Protein AF-A0A6B2LQF4-F1 (afdb_monomer_lite)

Secondary structure (DSSP, 8-state):
--SEEEEEETTEEEEEEEEE--SSSTTTT--EEEEEE--TTTTSSPPEEEE-S----TTEETTEE--STTS---SSSS-S--TT--HHHHHHHHHHHHHSSEEE-TTS-EEES--S-STT--

Sequence (122 aa):
MSTVTAQPLKDNLFEWHCNIRPQYGPYSGTILHVILEFPGDYPHNPPRLNLKTTIPHPNVFDSWICLDMIKPTNMGDYSGWTPAYSVHSILLQLQSFLFTENVPQYGGATKKAHQGDLSYVI

pLDDT: mean 87.4, std 11.54, range [50.19, 98.5]

Foldseek 3Di:
DDQKDWDADPVGNQKIWMWGAAPDAPCHPFIKIKIWGHDPPPPQAATDIFTPQDAQFPQDDHRDGPAFQRADPPDPDPTYHDSPDDPVNVSVVVNCQLGDQWHADPPGHTDGSHDDDCPRRD

Radius of gyration: 14.63 Å; chains: 1; bounding box: 37×36×35 Å

Structure (mmCIF, N/CA/C/O backbone):
data_AF-A0A6B2LQF4-F1
#
_entry.id   AF-A0A6B2LQF4-F1
#
loop_
_atom_site.group_PDB
_atom_site.id
_atom_site.type_symbol
_atom_site.label_atom_id
_atom_site.label_alt_id
_atom_site.label_comp_id
_atom_site.label_asym_id
_atom_site.label_entity_id
_atom_site.label_seq_id
_atom_site.pdbx_PDB_ins_code
_atom_site.Cartn_x
_atom_site.Cartn_y
_atom_site.Cartn_z
_atom_site.occupancy
_atom_site.B_iso_or_equiv
_atom_site.auth_seq_id
_atom_site.auth_comp_id
_atom_site.auth_asym_id
_atom_site.auth_atom_id
_atom_site.pdbx_PDB_model_num
ATOM 1 N N . MET A 1 1 ? -0.681 -18.517 9.264 1.00 56.53 1 MET A N 1
ATOM 2 C CA . MET A 1 1 ? -1.333 -18.286 7.954 1.00 56.53 1 MET A CA 1
ATOM 3 C C . MET A 1 1 ? -0.946 -16.899 7.465 1.00 56.53 1 MET A C 1
ATOM 5 O O . MET A 1 1 ? -0.809 -16.023 8.308 1.00 56.53 1 MET A O 1
ATOM 9 N N . SER A 1 2 ? -0.737 -16.694 6.160 1.00 74.81 2 SER A N 1
ATOM 10 C CA . SER A 1 2 ? -0.400 -15.360 5.637 1.00 74.81 2 SER A CA 1
ATOM 11 C C . SER A 1 2 ? -1.600 -14.417 5.754 1.00 74.81 2 SER A C 1
ATOM 13 O O . SER A 1 2 ? -2.712 -14.792 5.378 1.00 74.81 2 SER A O 1
ATOM 15 N N . THR A 1 3 ? -1.387 -13.208 6.271 1.00 91.25 3 THR A N 1
ATOM 16 C CA . THR A 1 3 ? -2.439 -12.184 6.422 1.00 91.25 3 THR A CA 1
ATOM 17 C C . THR A 1 3 ? -2.539 -11.248 5.228 1.00 91.25 3 THR A C 1
ATOM 19 O O . THR A 1 3 ? -3.469 -10.451 5.144 1.00 91.25 3 THR A O 1
ATOM 22 N N . VAL A 1 4 ? -1.605 -11.378 4.287 1.00 96.31 4 VAL A N 1
ATOM 23 C CA . VAL A 1 4 ? -1.618 -10.699 2.995 1.00 96.31 4 VAL A CA 1
ATOM 24 C C . VAL A 1 4 ? -1.375 -11.708 1.876 1.00 96.31 4 VAL A C 1
ATOM 26 O O . VAL A 1 4 ? -0.618 -12.668 2.040 1.00 96.31 4 VAL A O 1
ATOM 29 N N . THR A 1 5 ? -2.022 -11.509 0.736 1.00 97.00 5 THR A N 1
ATOM 30 C CA . THR A 1 5 ? -1.806 -12.297 -0.487 1.00 97.00 5 THR A CA 1
ATOM 31 C C . THR A 1 5 ? -1.811 -11.358 -1.681 1.00 97.00 5 THR A C 1
ATOM 33 O O . THR A 1 5 ? -2.490 -10.336 -1.635 1.00 97.00 5 THR A O 1
ATOM 36 N N . ALA A 1 6 ? -1.050 -11.687 -2.719 1.00 97.75 6 ALA A N 1
ATOM 37 C CA . ALA A 1 6 ? -0.952 -10.900 -3.940 1.00 97.75 6 ALA A CA 1
ATOM 38 C C . ALA A 1 6 ? -0.729 -11.844 -5.118 1.00 97.75 6 ALA A C 1
ATOM 40 O O . ALA A 1 6 ? 0.087 -12.763 -5.002 1.00 97.75 6 ALA A O 1
ATOM 41 N N . GLN A 1 7 ? -1.428 -11.626 -6.226 1.00 97.94 7 GLN A N 1
ATOM 42 C CA . GLN A 1 7 ? -1.208 -12.364 -7.467 1.00 97.94 7 GLN A CA 1
ATOM 43 C C . GLN A 1 7 ? -1.377 -11.439 -8.677 1.00 97.94 7 GLN A C 1
ATOM 45 O O . GLN A 1 7 ? -2.335 -10.663 -8.696 1.00 97.94 7 GLN A O 1
ATOM 50 N N . PRO A 1 8 ? -0.489 -11.511 -9.687 1.00 98.06 8 PRO A N 1
ATOM 51 C CA . PRO A 1 8 ? -0.723 -10.844 -10.961 1.00 98.06 8 PRO A CA 1
ATOM 52 C C . PRO A 1 8 ? -1.942 -11.441 -11.666 1.00 98.06 8 PRO A C 1
ATOM 54 O O . PRO A 1 8 ? -2.236 -12.634 -11.516 1.00 98.06 8 PRO A O 1
ATOM 57 N N . LEU A 1 9 ? -2.613 -10.643 -12.494 1.00 96.50 9 LEU A N 1
ATOM 58 C CA . LEU A 1 9 ? -3.538 -11.188 -13.477 1.00 96.50 9 LEU A CA 1
ATOM 59 C C . LEU A 1 9 ? -2.793 -12.130 -14.425 1.00 96.50 9 LEU A C 1
ATOM 61 O O . LEU A 1 9 ? -1.658 -11.875 -14.828 1.00 96.50 9 LEU A O 1
ATOM 65 N N . LYS A 1 10 ? -3.473 -13.207 -14.829 1.00 96.38 10 LYS A N 1
ATOM 66 C CA . LYS A 1 10 ? -2.919 -14.226 -15.730 1.00 96.38 10 LYS A CA 1
ATOM 67 C C . LYS A 1 10 ? -2.368 -13.623 -17.027 1.00 96.38 10 LYS A C 1
ATOM 69 O O . LYS A 1 10 ? -1.309 -14.039 -17.486 1.00 96.38 10 LYS A O 1
ATOM 74 N N . ASP A 1 11 ? -3.077 -12.633 -17.565 1.00 97.06 11 ASP A N 1
ATOM 75 C CA . ASP A 1 11 ? -2.793 -12.029 -18.868 1.00 97.06 11 ASP A CA 1
ATOM 76 C C . ASP A 1 11 ? -2.216 -10.602 -18.749 1.00 97.06 11 ASP A C 1
ATOM 78 O O . ASP A 1 11 ? -1.973 -9.947 -19.761 1.00 97.06 11 ASP A O 1
ATOM 82 N N . ASN A 1 12 ? -1.978 -10.107 -17.524 1.00 97.12 12 ASN A N 1
ATOM 83 C CA . ASN A 1 12 ? -1.414 -8.778 -17.278 1.00 97.12 12 ASN A CA 1
ATOM 84 C C . ASN A 1 12 ? -0.533 -8.758 -16.014 1.00 97.12 12 ASN A C 1
ATOM 86 O O . ASN A 1 12 ? -1.017 -8.583 -14.897 1.00 97.12 12 ASN A O 1
ATOM 90 N N . LEU A 1 13 ? 0.787 -8.868 -16.196 1.00 96.75 13 LEU A N 1
ATOM 91 C CA . LEU A 1 13 ? 1.762 -8.809 -15.096 1.00 96.75 13 LEU A CA 1
ATOM 92 C C . LEU A 1 13 ? 1.859 -7.432 -14.419 1.00 96.75 13 LEU A C 1
ATOM 94 O O . LEU A 1 13 ? 2.439 -7.340 -13.337 1.00 96.75 13 LEU A O 1
ATOM 98 N N . PHE A 1 14 ? 1.310 -6.381 -15.032 1.00 97.81 14 PHE A N 1
ATOM 99 C CA . PHE A 1 14 ? 1.296 -5.025 -14.483 1.00 97.81 14 PHE A CA 1
ATOM 100 C C . PHE A 1 14 ? 0.057 -4.740 -13.626 1.00 97.81 14 PHE A C 1
ATOM 102 O O . PHE A 1 14 ? -0.077 -3.636 -13.114 1.00 97.81 14 PHE A O 1
ATOM 109 N N . GLU A 1 15 ? -0.831 -5.712 -13.419 1.00 98.38 15 GLU A N 1
ATOM 110 C CA . GLU A 1 15 ? -1.987 -5.573 -12.531 1.00 98.38 15 GLU A CA 1
ATOM 111 C C . GLU A 1 15 ? -2.025 -6.732 -11.538 1.00 98.38 15 GLU A C 1
ATOM 113 O O . GLU A 1 15 ? -2.108 -7.896 -11.930 1.00 98.38 15 GLU A O 1
ATOM 118 N N . TRP A 1 16 ? -1.932 -6.426 -10.244 1.00 98.50 16 TRP A N 1
ATOM 119 C CA . TRP A 1 16 ? -1.923 -7.428 -9.179 1.00 98.50 16 TRP A CA 1
ATOM 120 C C . TRP A 1 16 ? -3.120 -7.257 -8.258 1.00 98.50 16 TRP A C 1
ATOM 122 O O . TRP A 1 16 ? -3.344 -6.184 -7.698 1.00 98.50 16 TRP A O 1
ATOM 132 N N . HIS A 1 17 ? -3.845 -8.351 -8.047 1.00 98.25 17 HIS A N 1
ATOM 133 C CA . HIS A 1 17 ? -4.966 -8.433 -7.119 1.00 98.25 17 HIS A CA 1
ATOM 134 C C . HIS A 1 17 ? -4.442 -8.908 -5.769 1.00 98.25 17 HIS A C 1
ATOM 136 O O . HIS A 1 17 ? -3.778 -9.946 -5.660 1.00 98.25 17 HIS A O 1
ATOM 142 N N . CYS A 1 18 ? -4.708 -8.117 -4.738 1.00 98.12 18 CYS A N 1
ATOM 143 C CA . CYS A 1 18 ? -4.168 -8.307 -3.404 1.00 98.12 18 CYS A CA 1
ATOM 144 C C . CYS A 1 18 ? -5.291 -8.391 -2.373 1.00 98.12 18 CYS A C 1
ATOM 146 O O . CYS A 1 18 ? -6.209 -7.577 -2.390 1.00 98.12 18 CYS A O 1
ATOM 148 N N . ASN A 1 19 ? -5.176 -9.315 -1.420 1.00 97.00 19 ASN A N 1
ATOM 149 C CA . ASN A 1 19 ? -6.063 -9.365 -0.260 1.00 97.00 19 ASN A CA 1
ATOM 150 C C . ASN A 1 19 ? -5.285 -9.101 1.025 1.00 97.00 19 ASN A C 1
ATOM 152 O O . ASN A 1 19 ? -4.247 -9.728 1.255 1.00 97.00 19 ASN A O 1
ATOM 156 N N . ILE A 1 20 ? -5.826 -8.232 1.877 1.00 95.75 20 ILE A N 1
ATOM 157 C CA . ILE A 1 20 ? -5.299 -7.910 3.204 1.00 95.75 20 ILE A CA 1
ATOM 158 C C . ILE A 1 20 ? -6.362 -8.276 4.241 1.00 95.75 20 ILE A C 1
ATOM 160 O O . ILE A 1 20 ? -7.507 -7.832 4.156 1.00 95.75 20 ILE A O 1
ATOM 164 N N . ARG A 1 21 ? -5.982 -9.087 5.230 1.00 93.38 21 ARG A N 1
ATOM 165 C CA . ARG A 1 21 ? -6.850 -9.475 6.347 1.00 93.38 21 ARG A CA 1
ATOM 166 C C . ARG A 1 21 ? -6.413 -8.768 7.629 1.00 93.38 21 ARG A C 1
ATOM 168 O O . ARG A 1 21 ? -5.251 -8.921 8.016 1.00 93.38 21 ARG A O 1
ATOM 175 N N . PRO A 1 22 ? -7.296 -8.032 8.316 1.00 87.94 22 PRO A N 1
ATOM 176 C CA . PRO A 1 22 ? -7.036 -7.560 9.672 1.00 87.94 22 PRO A CA 1
ATOM 177 C C . PRO A 1 22 ? -6.776 -8.741 10.607 1.00 87.94 22 PRO A C 1
ATOM 179 O 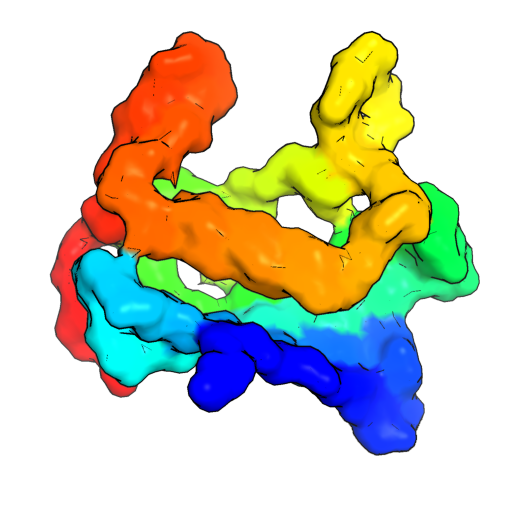O . PRO A 1 22 ? -7.433 -9.777 10.508 1.00 87.94 22 PRO A O 1
ATOM 182 N N . GLN A 1 23 ? -5.822 -8.588 11.522 1.00 82.81 23 GLN A N 1
ATOM 183 C CA . GLN A 1 23 ? -5.575 -9.590 12.567 1.00 82.81 23 GLN A CA 1
ATOM 184 C C . GLN A 1 23 ? -6.412 -9.333 13.825 1.00 82.81 23 GLN A C 1
ATOM 186 O O . GLN A 1 23 ? -6.704 -10.255 14.579 1.00 82.81 23 GLN A O 1
ATOM 191 N N . TYR A 1 24 ? -6.773 -8.074 14.053 1.00 80.38 24 TYR A N 1
ATOM 192 C CA . TYR A 1 24 ? -7.494 -7.589 15.220 1.00 80.38 24 TYR A CA 1
ATOM 193 C C . TYR A 1 24 ? -8.135 -6.236 14.888 1.00 80.38 24 TYR A C 1
ATOM 195 O O . TYR A 1 24 ? -7.945 -5.691 13.798 1.00 80.38 24 TYR A O 1
ATOM 203 N N . GLY A 1 25 ? -8.882 -5.689 15.846 1.00 80.06 25 GLY A N 1
ATOM 204 C CA . GLY A 1 25 ? -9.475 -4.363 15.737 1.00 80.06 25 GLY A CA 1
ATOM 205 C C . GLY A 1 25 ? -10.849 -4.352 15.056 1.00 80.06 25 GLY A C 1
ATOM 206 O O . GLY A 1 25 ? -11.430 -5.405 14.789 1.00 80.06 25 GLY A O 1
ATOM 207 N N . PRO A 1 26 ? -11.389 -3.152 14.790 1.00 79.12 26 PRO A N 1
ATOM 208 C CA . PRO A 1 26 ? -12.774 -2.962 14.355 1.00 79.12 26 PRO A CA 1
ATOM 209 C C . PRO A 1 26 ? -13.086 -3.640 13.018 1.00 79.12 26 PRO A C 1
ATOM 211 O O . PRO A 1 26 ? -14.204 -4.077 12.801 1.00 79.12 26 PRO A O 1
ATOM 214 N N . TYR A 1 27 ? -12.096 -3.796 12.142 1.00 84.12 27 TYR A N 1
ATOM 215 C CA . TYR A 1 27 ? -12.279 -4.450 10.848 1.00 84.12 27 TYR A CA 1
ATOM 216 C C . TYR A 1 27 ? -12.149 -5.981 10.905 1.00 84.12 27 TYR A C 1
ATOM 218 O O . TYR A 1 27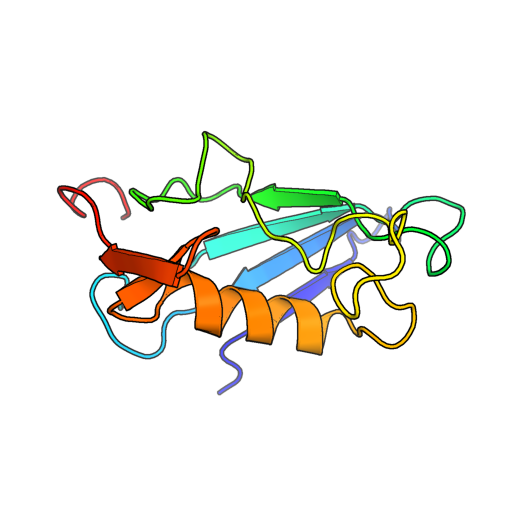 ? -12.186 -6.627 9.861 1.00 84.12 27 TYR A O 1
ATOM 226 N N . SER A 1 28 ? -11.965 -6.588 12.084 1.00 84.44 28 SER A N 1
ATOM 227 C CA . SER A 1 28 ? -11.774 -8.039 12.211 1.00 84.44 28 SER A CA 1
ATOM 228 C C . SER A 1 28 ? -12.859 -8.839 11.475 1.00 84.44 28 SER A C 1
ATOM 230 O O . SER A 1 28 ? -14.039 -8.504 11.528 1.00 84.44 28 SER A O 1
ATOM 232 N N . GLY A 1 29 ? -12.449 -9.895 10.767 1.00 84.56 29 GLY A N 1
ATOM 233 C CA . GLY A 1 29 ? -13.334 -10.727 9.942 1.00 84.56 29 GLY A CA 1
ATOM 234 C C . GLY A 1 29 ? -13.538 -10.235 8.504 1.00 84.56 29 GLY A C 1
ATOM 235 O O . GLY A 1 29 ? -13.983 -11.017 7.667 1.00 84.56 29 GLY A O 1
ATOM 236 N N . THR A 1 30 ? -13.155 -8.997 8.181 1.00 87.44 30 THR A N 1
ATOM 237 C CA . THR A 1 30 ? -13.236 -8.462 6.811 1.00 87.44 30 THR A CA 1
ATOM 238 C C . THR A 1 30 ? -12.042 -8.889 5.945 1.00 87.44 30 THR A C 1
ATOM 240 O O . THR A 1 30 ? -10.991 -9.314 6.440 1.00 87.44 30 THR A O 1
ATOM 243 N N . ILE A 1 31 ? -12.189 -8.769 4.622 1.00 92.44 31 ILE A N 1
ATOM 244 C CA . ILE A 1 31 ? -11.095 -8.910 3.653 1.00 92.44 31 ILE A CA 1
ATOM 245 C C . ILE A 1 31 ? -11.062 -7.653 2.786 1.00 92.44 31 ILE A C 1
ATOM 247 O O . ILE A 1 31 ? -12.020 -7.361 2.070 1.00 92.44 31 ILE A O 1
ATOM 251 N N . LEU A 1 32 ? -9.947 -6.921 2.821 1.00 93.50 32 LEU A N 1
ATOM 252 C CA . LEU A 1 32 ? -9.730 -5.806 1.906 1.00 93.50 32 LEU A CA 1
ATOM 253 C C . LEU A 1 32 ? -9.127 -6.307 0.604 1.00 93.50 32 LEU A C 1
ATOM 255 O O . LEU A 1 32 ? -8.012 -6.834 0.608 1.00 93.50 32 LEU A O 1
ATOM 259 N N . HIS A 1 33 ? -9.837 -6.079 -0.493 1.00 96.62 33 HIS A N 1
ATOM 260 C CA . HIS A 1 33 ? -9.329 -6.274 -1.838 1.00 96.62 33 HIS A CA 1
ATOM 261 C C . HIS A 1 33 ? -8.725 -4.960 -2.353 1.00 96.62 33 HIS A C 1
ATOM 263 O O . HIS A 1 33 ? -9.390 -3.921 -2.402 1.00 96.62 33 HIS A O 1
ATOM 269 N N . VAL A 1 34 ? -7.453 -5.017 -2.738 1.00 97.12 34 VAL A N 1
ATOM 270 C CA . VAL A 1 34 ? -6.677 -3.921 -3.319 1.00 97.12 34 VAL A CA 1
ATOM 271 C C . VAL A 1 34 ? -6.114 -4.366 -4.665 1.00 97.12 34 VAL A C 1
ATOM 273 O O . VAL A 1 34 ? -5.568 -5.462 -4.769 1.00 97.12 34 VAL A O 1
ATOM 276 N N . ILE A 1 35 ? -6.192 -3.504 -5.674 1.00 97.88 35 ILE A N 1
ATOM 277 C CA . ILE A 1 35 ? -5.486 -3.683 -6.944 1.00 97.88 35 ILE A CA 1
ATOM 278 C C . ILE A 1 35 ? -4.254 -2.776 -6.956 1.00 97.88 35 ILE A C 1
ATOM 280 O O . ILE A 1 35 ? -4.356 -1.584 -6.648 1.00 97.88 35 ILE A O 1
ATOM 284 N N . LEU A 1 36 ? -3.099 -3.349 -7.297 1.00 97.69 36 LEU A N 1
ATOM 285 C CA . LEU A 1 36 ? -1.865 -2.620 -7.584 1.00 97.69 36 LEU A CA 1
ATOM 286 C C . LEU A 1 36 ? -1.627 -2.608 -9.095 1.00 97.69 36 LEU A C 1
ATOM 288 O O . LEU A 1 36 ? -1.485 -3.669 -9.702 1.00 97.69 36 LEU A O 1
ATOM 292 N N . GLU A 1 37 ? -1.556 -1.420 -9.684 1.00 97.69 37 GLU A N 1
ATOM 293 C CA . GLU A 1 37 ? -1.265 -1.221 -11.106 1.00 97.69 37 GLU A CA 1
ATOM 294 C C . GLU A 1 37 ? 0.154 -0.660 -11.250 1.00 97.69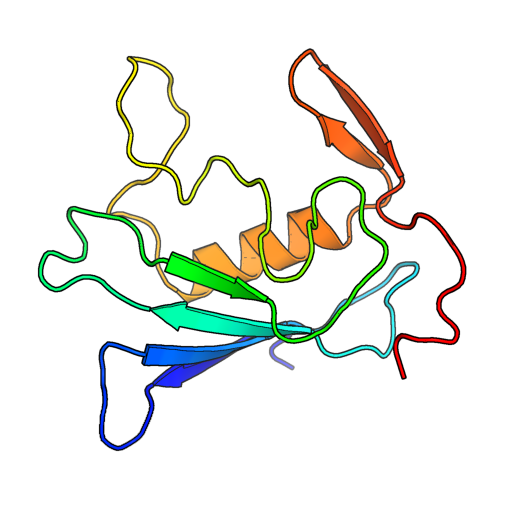 37 GLU A C 1
ATOM 296 O O . GLU A 1 37 ? 0.449 0.455 -10.814 1.00 97.69 37 GLU A O 1
ATOM 301 N N . PHE A 1 38 ? 1.054 -1.439 -11.836 1.00 97.56 38 PHE A N 1
ATOM 302 C CA . PHE A 1 38 ? 2.461 -1.094 -11.990 1.00 97.56 38 PHE A CA 1
ATOM 303 C C . PHE A 1 38 ? 2.665 -0.274 -13.269 1.00 97.56 38 PHE A C 1
ATOM 305 O O . PHE A 1 38 ? 2.205 -0.687 -14.336 1.00 97.56 38 PHE A O 1
ATOM 312 N N . PRO A 1 39 ? 3.358 0.876 -13.206 1.00 96.56 39 PRO A N 1
ATOM 313 C CA . PRO A 1 39 ? 3.675 1.636 -14.405 1.00 96.56 39 PRO A CA 1
ATOM 314 C C . PRO A 1 39 ? 4.748 0.921 -15.243 1.00 96.56 39 PRO A C 1
ATOM 316 O O . PRO A 1 39 ? 5.492 0.074 -14.746 1.00 96.56 39 PRO A O 1
ATOM 319 N N . GLY A 1 40 ? 4.860 1.292 -16.521 1.00 96.50 40 GLY A N 1
ATOM 320 C CA . GLY A 1 40 ? 5.840 0.701 -17.443 1.00 96.50 40 GLY A CA 1
ATOM 321 C C . GLY A 1 40 ? 7.305 0.973 -17.078 1.00 96.50 40 GLY A C 1
ATOM 322 O O . GLY A 1 40 ? 8.194 0.296 -17.582 1.00 96.50 40 GLY A O 1
ATOM 323 N N . ASP A 1 41 ? 7.559 1.936 -16.194 1.00 95.00 41 ASP A N 1
ATOM 324 C CA . ASP A 1 41 ? 8.876 2.296 -15.672 1.00 95.00 41 ASP A CA 1
ATOM 325 C C . ASP A 1 41 ? 9.077 1.873 -14.205 1.00 95.00 41 ASP A C 1
ATOM 327 O O . ASP A 1 41 ? 10.009 2.329 -13.542 1.00 95.00 41 ASP A O 1
ATOM 331 N N . TYR A 1 42 ? 8.234 0.981 -13.676 1.00 94.38 42 TYR A N 1
ATOM 332 C CA . TYR A 1 42 ? 8.464 0.364 -12.370 1.00 94.38 42 TYR A CA 1
ATOM 333 C C . TYR A 1 42 ? 9.848 -0.330 -12.325 1.00 94.38 42 TYR A C 1
ATOM 335 O O . TYR A 1 42 ? 10.199 -1.037 -13.273 1.00 94.38 42 TYR A O 1
ATOM 343 N N . PRO A 1 43 ? 10.644 -0.187 -11.244 1.00 94.19 43 PRO A N 1
ATOM 344 C CA . PRO A 1 43 ? 10.311 0.422 -9.953 1.00 94.19 43 PRO A CA 1
ATOM 345 C C . PRO A 1 43 ? 10.713 1.899 -9.813 1.00 94.19 43 PRO A C 1
ATOM 347 O O . PRO A 1 43 ? 10.742 2.400 -8.690 1.00 94.19 43 PRO A O 1
ATOM 350 N N . HIS A 1 44 ? 11.039 2.610 -10.898 1.00 91.81 44 HIS A N 1
ATOM 351 C CA . HIS A 1 44 ? 11.378 4.037 -10.820 1.00 91.81 44 HIS A CA 1
ATOM 352 C C . HIS A 1 44 ? 10.197 4.861 -10.282 1.00 91.81 44 HIS A C 1
ATOM 354 O O . HIS A 1 44 ? 10.384 5.713 -9.416 1.00 91.81 44 HIS A O 1
ATOM 360 N N . ASN A 1 45 ? 8.977 4.551 -10.733 1.00 92.44 45 ASN A N 1
ATOM 361 C CA . ASN A 1 45 ? 7.738 5.114 -10.202 1.00 92.44 45 ASN A CA 1
ATOM 362 C C . ASN A 1 45 ? 6.923 4.080 -9.398 1.00 92.44 45 ASN A C 1
ATOM 364 O O . ASN A 1 45 ? 6.991 2.880 -9.690 1.00 92.44 45 ASN A O 1
ATOM 368 N N . PRO A 1 46 ? 6.142 4.531 -8.394 1.00 94.69 46 PRO A N 1
ATOM 369 C CA . PRO A 1 46 ? 5.315 3.655 -7.567 1.00 94.69 46 PRO A CA 1
ATOM 370 C C . PRO A 1 46 ? 4.181 2.997 -8.362 1.00 94.69 46 PRO A C 1
ATOM 372 O O . PRO A 1 46 ? 3.706 3.568 -9.348 1.00 94.69 46 PRO A O 1
ATOM 375 N N . PRO A 1 47 ? 3.665 1.842 -7.899 1.00 96.00 47 PRO A N 1
ATOM 376 C CA . PRO A 1 47 ? 2.398 1.328 -8.389 1.00 96.00 47 PRO A CA 1
ATOM 377 C C . PRO A 1 47 ? 1.251 2.247 -7.952 1.00 96.00 47 PRO A C 1
ATOM 379 O O . PRO A 1 47 ? 1.266 2.822 -6.859 1.00 96.00 47 PRO A O 1
ATOM 382 N N . ARG A 1 48 ? 0.213 2.347 -8.782 1.00 94.50 48 ARG A N 1
ATOM 383 C CA . ARG A 1 48 ? -1.068 2.925 -8.372 1.00 94.50 48 ARG A CA 1
ATOM 384 C C . ARG A 1 48 ? -1.815 1.922 -7.507 1.00 94.50 48 ARG A C 1
ATOM 386 O O . ARG A 1 48 ? -1.835 0.732 -7.800 1.00 94.50 48 ARG A O 1
ATOM 393 N N . LEU A 1 49 ? -2.444 2.422 -6.452 1.00 95.50 49 LEU A N 1
ATOM 394 C CA . LEU A 1 49 ? -3.244 1.628 -5.533 1.00 95.50 49 LEU A CA 1
ATOM 395 C C . LEU A 1 49 ? -4.721 1.962 -5.716 1.00 95.50 49 LEU A C 1
ATOM 397 O O . LEU A 1 49 ? -5.106 3.129 -5.639 1.00 95.50 49 LEU A O 1
ATOM 401 N N . ASN A 1 50 ? -5.546 0.935 -5.903 1.00 95.38 50 ASN A N 1
ATOM 402 C CA . ASN A 1 50 ? -6.994 1.064 -6.019 1.00 95.38 50 ASN A CA 1
ATOM 403 C C . ASN A 1 50 ? -7.685 0.125 -5.020 1.00 95.38 50 ASN A C 1
ATOM 405 O O . ASN A 1 50 ? -7.619 -1.099 -5.149 1.00 95.38 50 ASN A O 1
ATOM 409 N N . LEU A 1 51 ? -8.327 0.698 -4.005 1.00 95.38 51 LEU A N 1
ATOM 410 C CA . LEU A 1 51 ? -9.087 -0.046 -3.009 1.00 95.38 51 LEU A CA 1
ATOM 411 C C . LEU A 1 51 ? -10.457 -0.425 -3.585 1.00 95.38 51 LEU A C 1
ATOM 413 O O . LEU A 1 51 ? -11.233 0.442 -3.983 1.00 95.38 51 LEU A O 1
ATOM 417 N N . LYS A 1 52 ? -10.759 -1.726 -3.621 1.00 95.62 52 LYS A N 1
ATOM 418 C CA . LYS A 1 52 ? -12.044 -2.250 -4.111 1.00 95.62 52 LYS A CA 1
ATOM 419 C C . LYS A 1 52 ? -13.051 -2.500 -2.996 1.00 95.62 52 LYS A C 1
ATOM 421 O O . LYS A 1 52 ? -14.248 -2.417 -3.245 1.00 95.62 52 LYS A O 1
ATOM 426 N N . THR A 1 53 ? -12.581 -2.776 -1.782 1.00 92.38 53 THR A N 1
ATOM 427 C CA . THR A 1 53 ? -13.449 -2.914 -0.606 1.00 92.38 53 THR A CA 1
ATOM 428 C C . THR A 1 53 ? -13.691 -1.553 0.037 1.00 92.38 53 THR A C 1
ATOM 430 O O . THR A 1 53 ? -12.755 -0.930 0.533 1.00 92.38 53 THR A O 1
ATOM 433 N N . THR A 1 54 ? -14.942 -1.101 0.083 1.00 89.19 54 THR A N 1
ATOM 434 C CA . THR A 1 54 ? -15.308 0.143 0.771 1.00 89.19 54 THR A CA 1
ATOM 435 C C . THR A 1 54 ? -15.220 -0.033 2.286 1.00 89.19 54 THR A C 1
ATOM 437 O O . THR A 1 54 ? -15.836 -0.939 2.841 1.00 89.19 54 THR A O 1
ATOM 440 N N . ILE A 1 55 ? -14.481 0.854 2.960 1.00 89.06 55 ILE A N 1
ATOM 441 C CA . ILE A 1 55 ? -14.405 0.900 4.425 1.00 89.06 55 ILE A CA 1
ATOM 442 C C . ILE A 1 55 ? -14.516 2.329 4.970 1.00 89.06 55 ILE A C 1
ATOM 444 O O . ILE A 1 55 ? -13.980 3.260 4.364 1.00 89.06 55 ILE A O 1
ATOM 448 N N . PRO A 1 56 ? -15.160 2.519 6.135 1.00 89.75 56 PRO A N 1
ATOM 449 C CA . PRO A 1 56 ? -15.255 3.818 6.795 1.00 89.75 56 PRO A CA 1
ATOM 450 C C . PRO A 1 56 ? -13.952 4.209 7.521 1.00 89.75 56 PRO A C 1
ATOM 452 O O . PRO A 1 56 ? -13.834 4.046 8.737 1.00 89.75 56 PR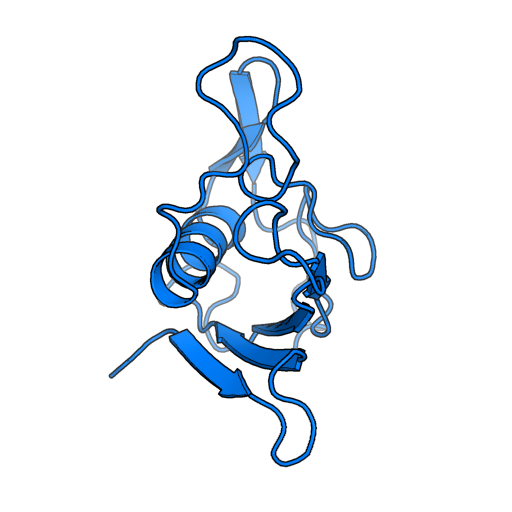O A O 1
ATOM 455 N N . HIS A 1 57 ? -12.978 4.762 6.788 1.00 91.50 57 HIS A N 1
ATOM 456 C CA . HIS A 1 57 ? -11.644 5.097 7.309 1.00 91.50 57 HIS A CA 1
ATOM 457 C C . HIS A 1 57 ? -11.244 6.565 7.029 1.00 91.50 57 HIS A C 1
ATOM 459 O O . HIS A 1 57 ? -11.457 7.043 5.916 1.00 91.50 57 HIS A O 1
ATOM 465 N N . PRO A 1 58 ? -10.586 7.287 7.970 1.00 92.31 58 PRO A N 1
ATOM 466 C CA . PRO A 1 58 ? -10.243 8.717 7.834 1.00 92.31 58 PRO A CA 1
ATOM 467 C C . PRO A 1 58 ? -9.400 9.089 6.611 1.00 92.31 58 PRO A C 1
ATOM 469 O O . PRO A 1 58 ? -9.359 10.254 6.217 1.00 92.31 58 PRO A O 1
ATOM 472 N N . ASN A 1 59 ? -8.660 8.122 6.077 1.00 91.94 59 ASN A N 1
ATOM 473 C CA . ASN A 1 59 ? -7.741 8.299 4.955 1.00 91.94 59 ASN A CA 1
ATOM 474 C C . ASN A 1 59 ? -8.173 7.523 3.700 1.00 91.94 59 ASN A C 1
ATOM 476 O O . ASN A 1 59 ? -7.372 7.402 2.774 1.00 91.94 59 ASN A O 1
ATOM 480 N N . VAL A 1 60 ? -9.400 6.991 3.679 1.00 92.25 60 VAL A N 1
ATOM 481 C CA . VAL A 1 60 ? -10.000 6.341 2.506 1.00 92.25 60 VAL A CA 1
ATOM 482 C C . VAL A 1 60 ? -11.042 7.281 1.906 1.00 92.25 60 VAL A C 1
ATOM 484 O O . VAL A 1 60 ? -11.927 7.766 2.604 1.00 92.25 60 VAL A O 1
ATOM 487 N N . PHE A 1 61 ? -10.917 7.537 0.608 1.00 91.12 61 PHE A N 1
ATOM 488 C CA . PHE A 1 61 ? -11.788 8.408 -0.173 1.00 91.12 61 PHE A CA 1
ATOM 489 C C . PHE A 1 61 ? -12.226 7.628 -1.411 1.00 91.12 61 PHE A C 1
ATOM 491 O O . PHE A 1 61 ? -11.445 7.471 -2.349 1.00 91.12 61 PHE A O 1
ATOM 498 N N . ASP A 1 62 ? -13.439 7.079 -1.383 1.00 89.50 62 ASP A N 1
ATOM 499 C CA . ASP A 1 62 ? -13.922 6.104 -2.367 1.00 89.50 62 ASP A CA 1
ATOM 500 C C . ASP A 1 62 ? -12.941 4.925 -2.518 1.00 89.50 62 ASP A C 1
ATOM 502 O O . ASP A 1 62 ? -12.758 4.138 -1.590 1.00 89.50 62 ASP A O 1
ATOM 506 N N . SER A 1 63 ? -12.275 4.814 -3.669 1.00 91.06 63 SER A N 1
ATOM 507 C CA . SER A 1 63 ? -11.269 3.786 -3.948 1.00 91.06 63 SER A CA 1
ATOM 508 C C . SER A 1 63 ? -9.828 4.233 -3.676 1.00 91.06 63 SER A C 1
ATOM 510 O O . SER A 1 63 ? -8.885 3.487 -3.945 1.00 91.06 63 SER A O 1
ATOM 512 N N . TRP A 1 64 ? -9.622 5.469 -3.221 1.00 89.62 64 TRP A N 1
ATOM 513 C CA . TRP A 1 64 ? -8.302 6.058 -3.015 1.00 89.62 64 TRP A CA 1
ATOM 514 C C . TRP A 1 64 ? -7.894 6.024 -1.543 1.00 89.62 64 TRP A C 1
ATOM 516 O O . TRP A 1 64 ? -8.673 6.375 -0.660 1.00 89.62 64 TRP A O 1
ATOM 526 N N . ILE A 1 65 ? -6.636 5.668 -1.277 1.00 91.50 65 ILE A N 1
ATOM 527 C CA . ILE A 1 65 ? -6.039 5.748 0.059 1.00 91.50 65 ILE A CA 1
ATOM 528 C C . ILE A 1 65 ? -5.023 6.887 0.058 1.00 91.50 65 ILE A C 1
ATOM 530 O O . ILE A 1 65 ? -4.055 6.873 -0.703 1.00 91.50 65 ILE A O 1
ATOM 534 N N . CYS A 1 66 ? -5.217 7.881 0.925 1.00 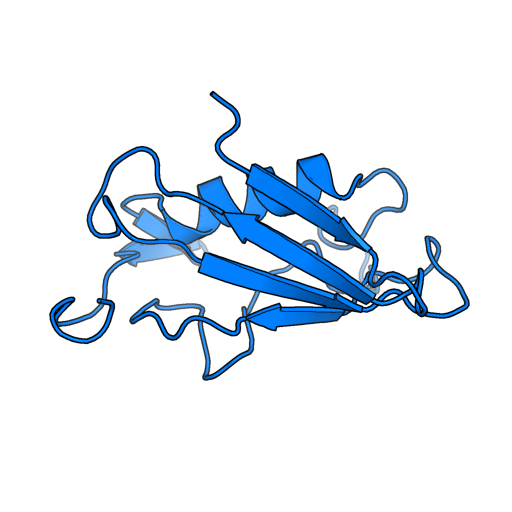87.88 66 CYS A N 1
ATOM 535 C CA . CYS A 1 66 ? -4.235 8.944 1.104 1.00 87.88 66 CYS A CA 1
ATOM 536 C C . CYS A 1 66 ? -3.065 8.429 1.952 1.00 87.88 66 CYS A C 1
ATOM 538 O O . CYS A 1 66 ? -3.125 8.455 3.180 1.00 87.88 66 CYS A O 1
ATOM 540 N N . LEU A 1 67 ? -2.016 7.959 1.275 1.00 84.62 67 LEU A N 1
ATOM 541 C CA . LEU A 1 67 ? -0.806 7.393 1.867 1.00 84.62 67 LEU A CA 1
ATOM 542 C C . LEU A 1 67 ? 0.436 7.999 1.201 1.00 84.62 67 LEU A C 1
ATOM 544 O O . LEU A 1 67 ? 0.434 8.253 -0.004 1.00 84.62 67 LEU A O 1
ATOM 548 N N . ASP A 1 68 ? 1.477 8.278 1.977 1.00 83.75 68 ASP A N 1
ATOM 549 C CA . ASP A 1 68 ? 2.705 8.933 1.516 1.00 83.75 68 ASP A CA 1
ATOM 550 C C . ASP A 1 68 ? 3.668 7.973 0.800 1.00 83.75 68 ASP A C 1
ATOM 552 O O . ASP A 1 68 ? 4.222 8.344 -0.229 1.00 83.75 68 ASP A O 1
ATOM 556 N N . MET A 1 69 ? 3.806 6.727 1.261 1.00 86.19 69 MET A N 1
ATOM 557 C CA . MET A 1 69 ? 4.786 5.763 0.730 1.00 86.19 69 MET A CA 1
ATOM 558 C C . MET A 1 69 ? 4.595 5.360 -0.746 1.00 86.19 69 MET A C 1
ATOM 560 O O . MET A 1 69 ? 5.512 4.820 -1.355 1.00 86.19 69 MET A O 1
ATOM 564 N N . ILE A 1 70 ? 3.415 5.600 -1.331 1.00 84.88 70 ILE A N 1
ATOM 565 C CA . ILE A 1 70 ? 3.123 5.353 -2.760 1.00 84.88 70 ILE A CA 1
ATOM 566 C C . ILE A 1 70 ? 3.115 6.643 -3.594 1.00 84.88 70 ILE A C 1
ATOM 568 O O . ILE A 1 70 ? 2.682 6.641 -4.746 1.00 84.88 70 ILE A O 1
ATOM 572 N N . LYS A 1 71 ? 3.567 7.764 -3.021 1.00 84.25 71 LYS A N 1
ATOM 573 C CA . LYS A 1 71 ? 3.741 9.027 -3.744 1.00 84.25 71 LYS A CA 1
ATOM 574 C C . LYS A 1 71 ? 5.179 9.137 -4.252 1.00 84.25 71 LYS A C 1
ATOM 576 O O . LYS A 1 71 ? 6.097 8.787 -3.512 1.00 84.25 71 LYS A O 1
ATOM 581 N N . PRO A 1 72 ? 5.399 9.647 -5.473 1.00 78.44 72 PRO A N 1
ATOM 582 C CA . PRO A 1 72 ? 6.742 9.960 -5.948 1.00 78.44 72 PRO A CA 1
ATOM 583 C C . PRO A 1 72 ? 7.500 10.874 -4.966 1.00 78.44 72 PRO A C 1
ATOM 585 O O . PRO A 1 72 ? 6.925 11.815 -4.410 1.00 78.44 72 PRO A O 1
ATOM 588 N N . THR A 1 73 ? 8.784 10.588 -4.739 1.00 70.12 73 THR A N 1
ATOM 589 C CA . THR A 1 73 ? 9.687 11.420 -3.930 1.00 70.12 73 THR A CA 1
ATOM 590 C C . THR A 1 73 ? 10.053 12.681 -4.703 1.00 70.12 73 THR A C 1
ATOM 592 O O . THR A 1 73 ? 10.929 12.655 -5.565 1.00 70.12 73 THR A O 1
ATOM 595 N N . ASN A 1 74 ? 9.374 13.790 -4.410 1.00 61.56 74 ASN A N 1
ATOM 596 C CA . ASN A 1 74 ? 9.533 15.041 -5.166 1.00 61.56 74 ASN A CA 1
ATOM 597 C C . ASN A 1 74 ? 10.084 16.195 -4.313 1.00 61.56 74 ASN A C 1
ATOM 599 O O . ASN A 1 74 ? 10.228 17.312 -4.799 1.00 61.56 74 ASN A O 1
ATOM 603 N N . MET A 1 75 ? 10.331 15.949 -3.030 1.00 51.03 75 MET A N 1
ATOM 604 C CA . MET A 1 75 ? 10.709 16.939 -2.021 1.00 51.03 75 MET A CA 1
ATOM 605 C C . MET A 1 75 ? 11.685 16.235 -1.074 1.00 51.03 75 MET A C 1
ATOM 607 O O . MET A 1 75 ? 11.458 15.067 -0.782 1.00 51.03 75 MET A O 1
ATOM 611 N N . GLY A 1 76 ? 12.764 16.892 -0.638 1.00 53.19 76 GLY A N 1
ATOM 612 C CA . GLY A 1 76 ? 13.903 16.321 0.111 1.00 53.19 76 GLY A CA 1
ATOM 613 C C . GLY A 1 76 ? 13.621 15.745 1.510 1.00 53.19 76 GLY A C 1
ATOM 614 O O . GLY A 1 76 ? 14.511 15.756 2.357 1.00 53.19 76 GLY A O 1
ATOM 615 N N . ASP A 1 77 ? 12.415 15.246 1.746 1.00 61.94 77 ASP A N 1
ATOM 616 C CA . ASP A 1 77 ? 11.989 14.545 2.945 1.00 61.94 77 ASP A CA 1
ATOM 617 C C . ASP A 1 77 ? 12.251 13.036 2.785 1.00 61.94 77 ASP A C 1
ATOM 619 O O . ASP A 1 77 ? 12.141 12.479 1.694 1.00 61.94 77 ASP A O 1
ATOM 623 N N . TYR A 1 78 ? 12.536 12.329 3.882 1.00 58.88 78 TYR A N 1
ATOM 624 C CA . TYR A 1 78 ? 12.678 10.860 3.908 1.00 58.88 78 TYR A CA 1
ATOM 625 C C . TYR A 1 78 ? 11.334 10.110 3.734 1.00 58.88 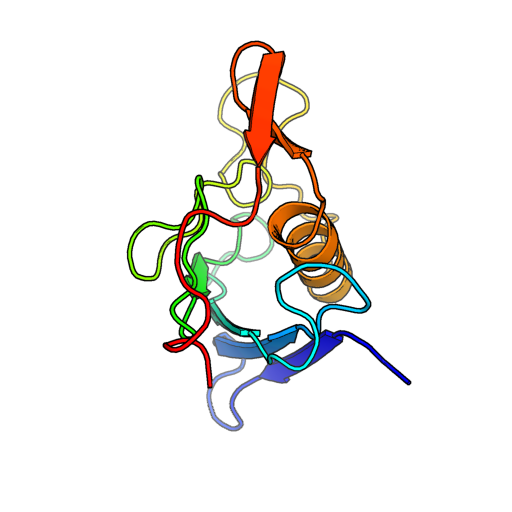78 TYR A C 1
ATOM 627 O O . TYR A 1 78 ? 11.185 8.980 4.198 1.00 58.88 78 TYR A O 1
ATOM 635 N N . SER A 1 79 ? 10.339 10.740 3.105 1.00 69.44 79 SER A N 1
ATOM 636 C CA . SER A 1 79 ? 8.985 10.221 2.895 1.00 69.44 79 SER A CA 1
ATOM 637 C C . SER A 1 79 ? 8.699 10.041 1.406 1.00 69.44 79 SER A C 1
ATOM 639 O O . SER A 1 79 ? 9.000 10.933 0.613 1.00 69.44 79 SER A O 1
ATOM 641 N N . GLY A 1 80 ? 8.058 8.936 1.031 1.00 84.62 80 GLY A N 1
ATOM 642 C CA . GLY A 1 80 ? 7.651 8.675 -0.351 1.00 84.62 80 GLY A CA 1
ATOM 643 C C . GLY A 1 80 ? 8.090 7.310 -0.869 1.00 84.62 80 GLY A C 1
ATOM 644 O O . GLY A 1 80 ? 8.592 6.466 -0.128 1.00 84.62 80 GLY A O 1
ATOM 645 N N . TRP A 1 81 ? 7.872 7.096 -2.162 1.00 91.00 81 TRP A N 1
ATOM 646 C CA . TRP A 1 81 ? 8.232 5.875 -2.868 1.00 91.00 81 TRP A CA 1
ATOM 647 C C . TRP A 1 81 ? 9.744 5.650 -2.892 1.00 91.00 81 TRP A C 1
ATOM 649 O O . TRP A 1 81 ? 10.515 6.523 -3.277 1.00 91.00 81 TRP A O 1
ATOM 659 N N . THR A 1 82 ? 10.160 4.430 -2.571 1.00 90.81 82 THR A N 1
ATOM 660 C CA . THR A 1 82 ? 11.506 3.941 -2.859 1.00 90.81 82 THR A CA 1
ATOM 661 C C . THR A 1 82 ? 11.418 2.632 -3.644 1.00 90.81 82 THR A C 1
ATOM 663 O O . THR A 1 82 ? 10.614 1.768 -3.280 1.00 90.81 82 THR A O 1
ATOM 666 N N . PRO A 1 83 ? 12.275 2.419 -4.664 1.00 92.00 83 PRO A N 1
ATOM 667 C CA . PRO A 1 83 ? 12.377 1.140 -5.372 1.00 92.00 83 PRO A CA 1
ATOM 668 C C . PRO A 1 83 ? 12.692 -0.064 -4.466 1.00 92.00 83 PRO A C 1
ATOM 670 O O . PRO A 1 83 ? 12.574 -1.206 -4.901 1.00 92.00 83 PRO A O 1
ATOM 673 N N . ALA A 1 84 ? 13.103 0.175 -3.213 1.00 91.81 84 ALA A N 1
ATOM 674 C CA . ALA A 1 84 ? 13.329 -0.866 -2.213 1.00 91.81 84 ALA A CA 1
ATOM 675 C C . ALA A 1 84 ? 12.031 -1.518 -1.696 1.00 91.81 84 ALA A C 1
ATOM 677 O O . ALA A 1 84 ? 12.090 -2.579 -1.067 1.00 91.81 84 ALA A O 1
ATOM 678 N N . TYR A 1 85 ? 10.860 -0.917 -1.935 1.00 93.81 85 TYR A N 1
ATOM 679 C CA . TYR A 1 85 ? 9.594 -1.520 -1.536 1.00 93.81 85 TYR A CA 1
ATOM 680 C C . TYR A 1 85 ? 9.248 -2.731 -2.406 1.00 93.81 85 TYR A C 1
ATOM 682 O O . TYR A 1 85 ? 9.088 -2.652 -3.620 1.00 93.81 85 TYR A O 1
ATOM 690 N N . SER A 1 86 ? 9.047 -3.869 -1.746 1.00 94.94 86 SER A N 1
ATOM 691 C CA . SER A 1 86 ? 8.405 -5.044 -2.335 1.00 94.94 86 SER A CA 1
ATOM 692 C C . SER A 1 86 ? 6.882 -4.959 -2.208 1.00 94.94 86 SER A C 1
ATOM 694 O O . SER A 1 86 ? 6.367 -4.337 -1.273 1.00 94.94 86 SER A O 1
ATOM 696 N N . VAL A 1 87 ? 6.153 -5.686 -3.063 1.00 96.06 87 VAL A N 1
ATOM 697 C CA . VAL A 1 87 ? 4.690 -5.861 -2.940 1.00 96.06 87 VAL A CA 1
ATOM 698 C C . VAL A 1 87 ? 4.304 -6.308 -1.530 1.00 96.06 87 VAL A C 1
ATOM 700 O O . VAL A 1 87 ? 3.387 -5.759 -0.930 1.00 96.06 87 VAL A O 1
ATOM 703 N N . HIS A 1 88 ? 5.056 -7.247 -0.953 1.00 95.69 88 HIS A N 1
ATOM 704 C CA . HIS A 1 88 ? 4.813 -7.715 0.407 1.00 95.69 88 HIS A CA 1
ATOM 705 C C . HIS A 1 88 ? 4.938 -6.585 1.441 1.00 95.69 88 HIS A C 1
ATOM 707 O O . HIS A 1 88 ? 4.036 -6.402 2.256 1.00 95.69 88 HIS A O 1
ATOM 713 N N . SER A 1 89 ? 6.005 -5.780 1.373 1.00 94.50 89 SER A N 1
ATOM 714 C CA . SER A 1 89 ? 6.182 -4.641 2.285 1.00 94.50 89 SER A CA 1
ATOM 715 C C . SER A 1 89 ? 5.131 -3.543 2.095 1.00 94.50 89 SER A C 1
ATOM 717 O O . SER A 1 89 ? 4.763 -2.897 3.072 1.00 94.50 89 SER A O 1
ATOM 719 N N . ILE A 1 90 ? 4.606 -3.347 0.879 1.00 95.12 90 ILE A N 1
ATOM 720 C CA . ILE A 1 90 ? 3.488 -2.423 0.629 1.00 95.12 90 ILE A CA 1
ATOM 721 C C . ILE A 1 90 ? 2.235 -2.916 1.358 1.00 95.12 90 ILE A C 1
ATOM 723 O O . ILE A 1 90 ? 1.622 -2.167 2.116 1.00 95.12 90 ILE A O 1
ATOM 727 N N . LEU A 1 91 ? 1.881 -4.192 1.186 1.00 95.94 91 LEU A N 1
ATOM 728 C CA . LEU A 1 91 ? 0.679 -4.764 1.797 1.00 95.94 91 LEU A CA 1
ATOM 729 C C . LEU A 1 91 ? 0.756 -4.810 3.326 1.00 95.94 91 LEU A C 1
ATOM 731 O O . LEU A 1 91 ? -0.250 -4.556 3.985 1.00 95.94 91 LEU A O 1
ATOM 735 N N . LEU A 1 92 ? 1.930 -5.083 3.901 1.00 93.62 92 LEU A N 1
ATOM 736 C CA . LEU A 1 92 ? 2.120 -5.029 5.354 1.00 93.62 92 LEU A CA 1
ATOM 737 C C . LEU A 1 92 ? 1.988 -3.606 5.908 1.00 93.62 92 LEU A C 1
ATOM 739 O O . LEU A 1 92 ? 1.371 -3.411 6.955 1.00 93.62 92 LEU A O 1
ATOM 743 N N . GLN A 1 93 ? 2.530 -2.604 5.212 1.00 92.12 93 GLN A N 1
ATOM 744 C CA . GLN A 1 93 ? 2.388 -1.207 5.628 1.00 92.12 93 GLN A CA 1
ATOM 745 C C . GLN A 1 93 ? 0.930 -0.748 5.550 1.00 92.12 93 GLN A C 1
ATOM 747 O O . GLN A 1 93 ? 0.439 -0.147 6.502 1.00 92.12 93 GLN A O 1
ATOM 752 N N . LEU A 1 94 ? 0.207 -1.111 4.485 1.00 93.12 94 LEU A N 1
ATOM 753 C CA . LEU A 1 94 ? -1.235 -0.863 4.374 1.00 93.12 94 LEU A CA 1
ATOM 754 C C . LEU A 1 94 ? -2.021 -1.537 5.497 1.00 93.12 94 LEU A C 1
ATOM 756 O O . LEU A 1 94 ? -2.877 -0.900 6.104 1.00 93.12 94 LEU A O 1
ATOM 760 N N . GLN A 1 95 ? -1.717 -2.802 5.797 1.00 92.81 95 GLN A N 1
ATOM 761 C CA . GLN A 1 95 ? -2.348 -3.532 6.895 1.00 92.81 95 GLN A CA 1
ATOM 762 C C . GLN A 1 95 ? -2.146 -2.812 8.234 1.00 92.81 95 GLN A C 1
ATOM 764 O O . GLN A 1 95 ? -3.101 -2.629 8.985 1.00 92.81 95 GLN A O 1
ATOM 769 N N . SER A 1 96 ? -0.914 -2.392 8.525 1.00 90.00 96 SER A N 1
ATOM 770 C CA . SER A 1 96 ? -0.581 -1.670 9.755 1.00 90.00 96 SER A CA 1
ATOM 771 C C . SER A 1 96 ? -1.286 -0.309 9.823 1.00 90.00 96 SER A C 1
ATOM 773 O O . SER A 1 96 ? -1.889 0.038 10.837 1.00 90.00 96 SER A O 1
ATOM 775 N N . PHE A 1 97 ? -1.272 0.437 8.716 1.00 90.62 97 PHE A N 1
ATOM 776 C CA . PHE A 1 97 ? -1.858 1.770 8.621 1.00 90.62 97 PHE A CA 1
ATOM 777 C C . PHE A 1 97 ? -3.386 1.767 8.747 1.00 90.62 97 PHE A C 1
ATOM 779 O O . PHE A 1 97 ? -3.934 2.576 9.489 1.00 90.62 97 PHE A O 1
ATOM 786 N N . LEU A 1 98 ? -4.077 0.866 8.044 1.00 90.44 98 LEU A N 1
ATOM 787 C CA . LEU A 1 98 ? -5.544 0.844 7.997 1.00 90.44 98 LEU A CA 1
ATOM 788 C C . LEU A 1 98 ? -6.180 0.258 9.262 1.00 90.44 98 LEU A C 1
ATOM 790 O O . LEU A 1 98 ? -7.345 0.537 9.544 1.00 90.44 98 LEU A O 1
ATOM 794 N N . PHE A 1 99 ? -5.448 -0.580 10.003 1.00 88.19 99 PHE A N 1
ATOM 795 C CA . PHE A 1 99 ? -6.004 -1.355 11.119 1.00 88.19 99 PHE A CA 1
ATOM 796 C C . PHE A 1 99 ? -5.385 -1.039 12.483 1.00 88.19 99 PHE A C 1
ATOM 798 O O . PHE A 1 99 ? -5.720 -1.695 13.470 1.00 88.19 99 PHE A O 1
ATOM 805 N N . THR A 1 100 ? -4.512 -0.035 12.572 1.00 87.38 100 THR A N 1
ATOM 806 C CA . THR A 1 100 ? -4.140 0.544 13.870 1.00 87.38 100 THR A CA 1
ATOM 807 C C . THR A 1 100 ? -5.357 1.202 14.527 1.00 87.38 100 THR A C 1
ATOM 809 O O . THR A 1 100 ? -6.258 1.676 13.845 1.00 87.38 100 THR A O 1
ATOM 812 N N . GLU A 1 101 ? -5.414 1.268 15.858 1.00 85.69 101 GLU A N 1
ATOM 813 C CA . GLU A 1 101 ? -6.528 1.946 16.538 1.00 85.69 101 GLU A CA 1
ATOM 814 C C . GLU A 1 101 ? -6.530 3.452 16.264 1.00 85.69 101 GLU A C 1
ATOM 816 O O . GLU A 1 101 ? -7.573 4.039 15.964 1.00 85.69 101 GLU A O 1
ATOM 821 N N . ASN A 1 102 ? -5.347 4.066 16.350 1.00 89.56 102 ASN A N 1
ATOM 822 C CA . ASN A 1 102 ? -5.135 5.496 16.181 1.00 89.56 102 ASN A CA 1
ATOM 823 C C . ASN A 1 102 ? -4.141 5.719 15.043 1.00 89.56 102 ASN A C 1
ATOM 825 O O . ASN A 1 102 ? -2.959 5.398 15.158 1.00 89.56 102 ASN A O 1
ATOM 829 N N . VAL A 1 103 ? -4.640 6.274 13.945 1.00 89.06 103 VAL A N 1
ATOM 830 C CA . VAL A 1 103 ? -3.894 6.538 12.717 1.00 89.06 103 VAL A CA 1
ATOM 831 C C . VAL A 1 103 ? -3.235 7.913 12.827 1.00 89.06 103 VAL A C 1
ATOM 833 O O . VAL A 1 103 ? -3.960 8.915 12.935 1.00 89.06 103 VAL A O 1
ATOM 836 N N . PRO A 1 104 ? -1.893 8.003 12.781 1.00 87.31 104 PRO A N 1
ATOM 837 C CA . PRO A 1 104 ? -1.193 9.277 12.685 1.00 87.31 104 PRO A CA 1
ATOM 838 C C . PRO A 1 104 ? -1.633 10.047 11.441 1.00 87.31 104 PRO A C 1
ATOM 840 O O . PRO A 1 104 ? -1.778 9.486 10.357 1.00 87.31 104 PRO A O 1
ATOM 843 N N . GLN A 1 105 ? -1.863 11.341 11.607 1.00 88.94 105 GLN A N 1
ATOM 844 C CA . GLN A 1 105 ? -2.226 12.254 10.536 1.00 88.94 105 GLN A CA 1
ATOM 845 C C . GLN A 1 105 ? -1.079 13.225 10.279 1.00 88.94 105 GLN A C 1
ATOM 847 O O . GLN A 1 105 ? -0.244 13.494 11.148 1.00 88.94 105 GLN A O 1
ATOM 852 N N . TYR A 1 106 ? -1.082 13.808 9.084 1.00 82.19 106 TYR A N 1
ATOM 853 C CA . TYR A 1 106 ? -0.209 14.932 8.783 1.00 82.19 106 TYR A CA 1
ATOM 854 C C . TYR A 1 106 ? -0.391 16.049 9.829 1.00 82.19 106 TYR A C 1
ATOM 856 O O . TYR A 1 106 ? -1.517 16.357 10.226 1.00 82.19 106 TYR A O 1
ATOM 864 N N . GLY A 1 107 ? 0.715 16.633 10.299 1.00 84.19 107 GLY A N 1
ATOM 865 C CA . GLY A 1 107 ? 0.707 17.651 11.359 1.00 84.19 107 GLY A CA 1
ATOM 866 C C . GLY A 1 107 ? 0.685 17.105 12.795 1.00 84.19 107 GLY A C 1
ATOM 867 O O . GLY A 1 107 ? 0.500 17.881 13.726 1.00 84.19 107 GLY A O 1
ATOM 868 N N . GLY A 1 108 ? 0.872 15.794 12.995 1.00 84.38 108 GLY A N 1
ATOM 869 C CA . GLY A 1 108 ? 1.075 15.190 14.322 1.00 84.38 108 GLY A CA 1
ATOM 870 C C . GLY A 1 108 ? -0.204 14.850 15.096 1.00 84.38 108 GLY A C 1
ATOM 871 O O . GLY A 1 108 ? -0.127 14.360 16.221 1.00 84.38 108 GLY A O 1
ATOM 872 N N . ALA A 1 109 ? -1.381 15.073 14.509 1.00 89.31 109 ALA A N 1
ATOM 873 C CA . ALA A 1 109 ? -2.652 14.635 15.082 1.00 89.31 109 ALA A CA 1
ATOM 874 C C . ALA A 1 109 ? -2.858 13.117 14.917 1.00 89.31 109 ALA A C 1
ATOM 876 O O . ALA A 1 109 ? -2.191 12.466 14.115 1.00 89.31 109 ALA A O 1
ATOM 877 N N . THR A 1 110 ? -3.829 12.548 15.632 1.00 90.31 110 THR A N 1
ATOM 878 C CA . THR A 1 110 ? -4.278 11.159 15.441 1.00 90.31 110 THR A CA 1
ATOM 879 C C . THR A 1 110 ? -5.787 11.107 15.214 1.00 90.31 110 THR A C 1
ATOM 881 O O . THR A 1 110 ? -6.534 11.960 15.698 1.00 90.31 110 THR A O 1
ATOM 884 N N . LYS A 1 111 ? -6.249 10.119 14.441 1.00 89.81 111 LYS A N 1
ATOM 885 C CA . LYS A 1 111 ? -7.676 9.829 14.230 1.00 89.81 111 LYS A CA 1
ATOM 886 C C . LYS A 1 111 ? -7.939 8.341 14.422 1.00 89.81 111 LYS A C 1
ATOM 888 O O . LYS A 1 111 ? -7.094 7.527 14.073 1.00 89.81 111 LYS A O 1
ATOM 893 N N . LYS A 1 112 ? -9.123 7.977 14.918 1.00 88.62 112 LYS A N 1
ATOM 894 C CA . LYS A 1 112 ? -9.536 6.568 14.970 1.00 88.62 112 LYS A CA 1
ATOM 895 C C . LYS A 1 112 ? -9.660 5.997 13.558 1.00 88.62 112 LYS A C 1
ATOM 897 O O . LYS A 1 112 ? -10.250 6.655 12.698 1.00 88.62 112 LYS A O 1
ATOM 902 N N . ALA A 1 113 ? -9.141 4.788 13.339 1.00 83.94 113 ALA A N 1
ATOM 903 C CA . ALA A 1 113 ? -9.213 4.116 12.036 1.00 83.94 113 ALA A CA 1
ATOM 904 C C . ALA A 1 113 ? -10.640 3.734 11.623 1.00 83.94 113 ALA A C 1
ATOM 906 O O . ALA A 1 113 ? -10.935 3.651 10.434 1.00 83.94 113 ALA A O 1
ATOM 907 N N . HIS A 1 114 ? -11.532 3.505 12.589 1.00 80.56 114 HIS A N 1
ATOM 908 C CA . HIS A 1 114 ? -12.946 3.268 12.321 1.00 80.56 114 HIS A CA 1
ATOM 909 C C . HIS A 1 114 ? -13.743 4.566 12.494 1.00 80.56 114 HIS A C 1
ATOM 911 O O . HIS A 1 114 ? -13.664 5.227 13.534 1.00 80.56 114 HIS A O 1
ATOM 917 N N . GLN A 1 115 ? -14.518 4.931 11.474 1.00 67.25 115 GLN A N 1
ATOM 918 C CA . GLN A 1 115 ? -15.378 6.116 11.483 1.00 67.25 115 GLN A CA 1
ATOM 919 C C . GLN A 1 115 ? -16.792 5.773 11.017 1.00 67.25 115 GLN A C 1
ATOM 921 O O . GLN A 1 115 ? -17.187 6.114 9.912 1.00 67.25 115 GLN A O 1
ATOM 926 N N . GLY A 1 116 ? -17.571 5.100 11.860 1.00 66.38 116 GLY A N 1
ATOM 927 C CA . GLY A 1 116 ? -18.977 4.813 11.571 1.00 66.38 116 GLY A CA 1
ATOM 928 C C . GLY A 1 116 ? -19.361 3.363 11.818 1.00 66.38 116 GLY A C 1
ATOM 929 O O . GLY A 1 116 ? -18.655 2.634 12.516 1.00 66.38 116 GLY A O 1
ATOM 930 N N . ASP A 1 117 ? -20.514 2.989 11.271 1.00 64.88 117 ASP A N 1
ATOM 931 C CA . ASP A 1 117 ? -21.077 1.647 11.372 1.00 64.88 117 ASP A CA 1
ATOM 932 C C . ASP A 1 117 ? -20.381 0.681 10.397 1.00 64.88 117 ASP A C 1
ATOM 934 O O . ASP A 1 117 ? -20.140 1.006 9.234 1.00 64.88 117 ASP A O 1
ATOM 938 N N . LEU A 1 118 ? -20.055 -0.511 10.892 1.00 66.38 118 LEU A N 1
ATOM 939 C CA . LEU A 1 118 ? -19.373 -1.579 10.159 1.00 66.38 118 LEU A CA 1
ATOM 940 C C . LEU A 1 118 ? -20.354 -2.551 9.487 1.00 66.38 118 LEU A C 1
ATOM 942 O O . LEU A 1 118 ? -19.916 -3.452 8.773 1.00 66.38 118 LEU A O 1
ATOM 946 N N . SER A 1 119 ? -21.663 -2.365 9.685 1.00 64.38 119 SER A N 1
ATOM 947 C CA . SER A 1 119 ? -22.724 -3.195 9.095 1.00 64.38 119 SER A CA 1
ATOM 948 C C . SER A 1 119 ? -22.704 -3.260 7.559 1.00 64.38 119 SER A C 1
ATOM 950 O O . SER A 1 119 ? -23.263 -4.191 6.989 1.00 64.38 119 SER A O 1
ATOM 952 N N . TYR A 1 120 ? -22.024 -2.321 6.892 1.00 58.62 120 TYR A N 1
ATOM 953 C CA . TYR A 1 120 ? -21.881 -2.257 5.431 1.00 58.62 120 TYR A CA 1
ATOM 954 C C . TYR A 1 120 ? -20.632 -2.966 4.875 1.00 58.62 120 TYR A C 1
ATOM 956 O O . TYR A 1 120 ? -20.429 -2.960 3.663 1.00 58.62 120 TYR A O 1
ATOM 964 N N . VAL A 1 121 ? -19.766 -3.526 5.729 1.00 58.47 121 VAL A N 1
ATOM 965 C CA . VAL A 1 121 ? -18.453 -4.086 5.328 1.00 58.47 121 VAL A CA 1
ATOM 966 C C . VAL A 1 121 ? -18.490 -5.623 5.196 1.00 58.47 121 VAL A C 1
ATOM 968 O O . VAL A 1 121 ? -17.447 -6.276 5.161 1.00 58.47 121 VAL A O 1
ATOM 971 N N . ILE A 1 122 ? -19.685 -6.217 5.120 1.00 50.19 122 ILE A N 1
ATOM 972 C CA . ILE A 1 122 ? -19.912 -7.671 5.023 1.00 50.19 122 ILE A CA 1
ATOM 973 C C . ILE A 1 122 ? -20.537 -8.052 3.685 1.00 50.19 122 ILE A C 1
ATOM 975 O O . ILE A 1 122 ? -21.530 -7.399 3.299 1.00 50.19 122 ILE A O 1
#

InterPro domains:
  IPR000608 Ubiquitin-conjugating (UBC), catalytic core domain [PF00179] (3-101)
  IPR000608 Ubiquitin-conjugating (UBC), catalytic core domain [PS50127] (1-122)
  IPR016135 Ubiquitin-conjugating enzyme/RWD-like [G3DSA:3.10.110.10] (1-119)
  IPR016135 Ubiquitin-conjugating enzyme/RWD-like [SSF54495] (3-105)
  IPR050113 Ubiquitin-conjugating enzyme E2-like [PTHR24067] (3-103)

Organism: NCBI:txid1963864